Protein AF-A0A2E2BAI2-F1 (afdb_monomer_lite)

Structure (mmCIF, N/CA/C/O backbone):
data_AF-A0A2E2BAI2-F1
#
_entry.id   AF-A0A2E2BAI2-F1
#
loop_
_atom_site.group_PDB
_atom_site.id
_atom_site.type_symbol
_atom_site.label_atom_id
_atom_site.label_alt_id
_atom_site.label_comp_id
_atom_site.label_asym_id
_atom_site.label_entity_id
_atom_site.label_seq_id
_atom_site.pdbx_PDB_ins_code
_atom_site.Cartn_x
_atom_site.Cartn_y
_atom_site.Cartn_z
_atom_site.occupancy
_atom_site.B_iso_or_equiv
_atom_site.auth_seq_id
_atom_site.auth_comp_id
_atom_site.auth_asym_id
_atom_site.auth_atom_id
_atom_site.pdbx_PDB_model_num
ATOM 1 N N . MET A 1 1 ? -1.705 -47.607 41.268 1.00 44.38 1 MET A N 1
ATOM 2 C CA . MET A 1 1 ? -0.945 -47.617 39.999 1.00 44.38 1 MET A CA 1
ATOM 3 C C . MET A 1 1 ? -1.511 -46.532 39.092 1.00 44.38 1 MET A C 1
ATOM 5 O O . MET A 1 1 ? -2.245 -46.798 38.159 1.00 44.38 1 MET A O 1
ATOM 9 N N . CYS A 1 2 ? -1.202 -45.291 39.446 1.00 45.88 2 CYS A N 1
ATOM 10 C CA . CYS A 1 2 ? -1.458 -44.070 38.687 1.00 45.88 2 CYS A CA 1
ATOM 11 C C . CYS A 1 2 ? -0.112 -43.343 38.630 1.00 45.88 2 CYS A C 1
ATOM 13 O O . CYS A 1 2 ? 0.712 -43.555 39.516 1.00 45.88 2 CYS A O 1
ATOM 15 N N . SER A 1 3 ? 0.087 -42.464 37.651 1.00 46.94 3 SER A N 1
ATOM 16 C CA . SER A 1 3 ? 1.279 -41.607 37.525 1.00 46.94 3 SER A CA 1
ATOM 17 C C . SER A 1 3 ? 2.473 -42.209 36.771 1.00 46.94 3 SER A C 1
ATOM 19 O O . SER A 1 3 ? 3.583 -42.290 37.284 1.00 46.94 3 SER A O 1
ATOM 21 N N . LYS A 1 4 ? 2.256 -42.611 35.512 1.00 45.41 4 LYS A N 1
ATOM 22 C CA . LYS A 1 4 ? 3.321 -42.571 34.481 1.00 45.41 4 LYS A CA 1
ATOM 23 C C . LYS A 1 4 ? 2.858 -42.014 33.129 1.00 45.41 4 LYS A C 1
ATOM 25 O O . LYS A 1 4 ? 3.688 -41.552 32.360 1.00 45.41 4 LYS A O 1
ATOM 30 N N . TYR A 1 5 ? 1.548 -41.966 32.873 1.00 50.66 5 TYR A N 1
ATOM 31 C CA . TYR A 1 5 ? 0.989 -41.425 31.625 1.00 50.66 5 TYR A CA 1
ATOM 32 C C . TYR A 1 5 ? 0.588 -39.943 31.693 1.00 50.66 5 TYR A C 1
ATOM 34 O O . TYR A 1 5 ? 0.383 -39.322 30.657 1.00 50.66 5 TYR A O 1
ATOM 42 N N . PHE A 1 6 ? 0.514 -39.350 32.890 1.00 46.81 6 PHE A N 1
ATOM 43 C CA . PHE A 1 6 ? 0.078 -37.956 33.049 1.00 46.81 6 PHE A CA 1
ATOM 44 C C . PHE A 1 6 ? 1.186 -36.946 32.698 1.00 46.81 6 PHE A C 1
ATOM 46 O O . PHE A 1 6 ? 0.911 -35.890 32.141 1.00 46.81 6 PHE A O 1
ATOM 53 N N . SER A 1 7 ? 2.456 -37.293 32.936 1.00 48.31 7 SER A N 1
ATOM 54 C CA . SER A 1 7 ? 3.591 -36.403 32.644 1.00 48.31 7 SER A CA 1
ATOM 55 C C . SER A 1 7 ? 3.923 -36.291 31.154 1.00 48.31 7 SER A C 1
ATOM 57 O O . SER A 1 7 ? 4.483 -35.284 30.740 1.00 48.31 7 SER A O 1
ATOM 59 N N . LEU A 1 8 ? 3.558 -37.282 30.334 1.00 45.25 8 LEU A N 1
ATOM 60 C CA . LEU A 1 8 ? 3.829 -37.249 28.891 1.00 45.25 8 LEU A CA 1
ATOM 61 C C . LEU A 1 8 ? 2.859 -36.320 28.141 1.00 45.25 8 LEU A C 1
ATOM 63 O O . LEU A 1 8 ? 3.243 -35.684 27.164 1.00 45.25 8 LEU A O 1
ATOM 67 N N . LEU A 1 9 ? 1.627 -36.189 28.642 1.00 46.94 9 LEU A N 1
ATOM 68 C CA . LEU A 1 9 ? 0.587 -35.332 28.065 1.00 46.94 9 LEU A CA 1
ATOM 69 C C . LEU A 1 9 ? 0.837 -33.840 28.340 1.00 46.94 9 LEU A C 1
ATOM 71 O O . LEU A 1 9 ? 0.569 -33.003 27.484 1.00 46.94 9 LEU A O 1
ATOM 75 N N . VAL A 1 10 ? 1.427 -33.506 29.493 1.00 48.97 10 VAL A N 1
ATOM 76 C CA . VAL A 1 10 ? 1.779 -32.116 29.835 1.00 48.97 10 VAL A CA 1
ATOM 77 C C . VAL A 1 10 ? 2.997 -31.633 29.041 1.00 48.97 10 VAL A C 1
ATOM 79 O O . VAL A 1 10 ? 3.018 -30.486 28.609 1.00 48.97 10 VAL A O 1
ATOM 82 N N . ILE A 1 11 ? 3.972 -32.503 28.756 1.00 49.78 11 ILE A N 1
ATOM 83 C CA . ILE A 1 11 ? 5.126 -32.131 27.917 1.00 49.78 11 ILE A CA 1
ATOM 84 C C . ILE A 1 11 ? 4.686 -31.903 26.461 1.0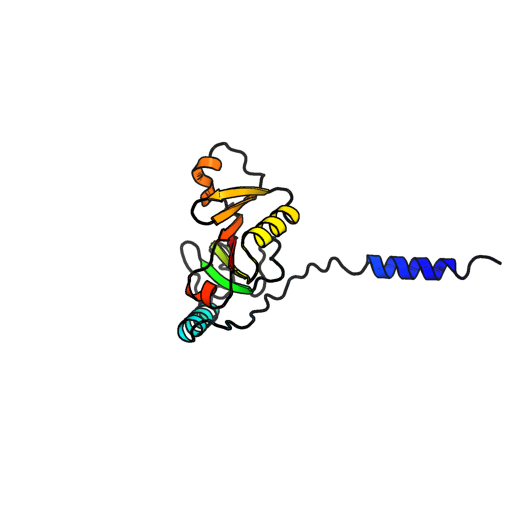0 49.78 11 ILE A C 1
ATOM 86 O O . ILE A 1 11 ? 5.129 -30.945 25.837 1.00 49.78 11 ILE A O 1
ATOM 90 N N . PHE A 1 12 ? 3.742 -32.699 25.942 1.00 41.94 12 PHE A N 1
ATOM 91 C CA . PHE A 1 12 ? 3.188 -32.465 24.603 1.00 41.94 12 PHE A CA 1
ATOM 92 C C . PHE A 1 12 ? 2.367 -31.167 24.524 1.00 41.94 12 PHE A C 1
ATOM 94 O O . PHE A 1 12 ? 2.468 -30.443 23.539 1.00 41.94 12 PHE A O 1
ATOM 101 N N . ALA A 1 13 ? 1.613 -30.819 25.573 1.00 44.19 13 ALA A N 1
ATOM 102 C CA . ALA A 1 13 ? 0.854 -29.567 25.615 1.00 44.19 13 ALA A CA 1
ATOM 103 C C . ALA A 1 13 ? 1.756 -28.319 25.706 1.00 44.19 13 ALA A C 1
ATOM 105 O O . ALA A 1 13 ? 1.454 -27.302 25.086 1.00 44.19 13 ALA A O 1
ATOM 106 N N . VAL A 1 14 ? 2.891 -28.398 26.410 1.00 41.66 14 VAL A N 1
ATOM 107 C CA . VAL A 1 14 ? 3.851 -27.281 26.501 1.00 41.66 14 VAL A CA 1
ATOM 108 C C . VAL A 1 14 ? 4.673 -27.132 25.214 1.00 41.66 14 VAL A C 1
ATOM 110 O O . VAL A 1 14 ? 4.984 -26.009 24.825 1.00 41.66 14 VAL A O 1
ATOM 113 N N . CYS A 1 15 ? 4.941 -28.220 24.481 1.00 36.25 15 CYS A N 1
ATOM 114 C CA . CYS A 1 15 ? 5.601 -28.129 23.174 1.00 36.25 15 CYS A CA 1
ATOM 115 C C . CYS A 1 15 ? 4.709 -27.525 22.073 1.00 36.25 15 CYS A C 1
ATOM 117 O O . CYS A 1 15 ? 5.242 -26.922 21.147 1.00 36.25 15 CYS A O 1
ATOM 119 N N . PHE A 1 16 ? 3.378 -27.628 22.174 1.00 36.91 16 PHE A N 1
ATOM 120 C CA . PHE A 1 16 ? 2.460 -26.981 21.221 1.00 36.91 16 PHE A CA 1
ATOM 121 C C . PHE A 1 16 ? 2.149 -25.515 21.556 1.00 36.91 16 PHE A C 1
ATOM 123 O O . PHE A 1 16 ? 1.830 -24.753 20.650 1.00 36.91 16 PHE A O 1
ATOM 130 N N . PHE A 1 17 ? 2.298 -25.091 22.816 1.00 37.19 17 PHE A N 1
ATOM 131 C CA . PHE A 1 17 ? 2.138 -23.683 23.217 1.00 37.19 17 PHE A CA 1
ATOM 132 C C . PHE A 1 17 ? 3.414 -22.838 23.074 1.00 37.19 17 PHE A C 1
ATOM 134 O O . PHE A 1 17 ? 3.364 -21.622 23.234 1.00 37.19 17 PHE A O 1
ATOM 141 N N . GLN A 1 18 ? 4.549 -23.463 22.748 1.00 34.25 18 GLN A N 1
ATOM 142 C CA . GLN A 1 18 ? 5.795 -22.784 22.379 1.00 34.25 18 GLN A CA 1
ATOM 143 C C . GLN A 1 18 ? 6.112 -22.886 20.880 1.00 34.25 18 GLN A C 1
ATOM 145 O O . GLN A 1 18 ? 7.225 -22.546 20.473 1.00 34.25 18 GLN A O 1
ATOM 150 N N . LEU A 1 19 ? 5.146 -23.296 20.040 1.00 35.03 19 LEU A N 1
ATOM 151 C CA . LEU A 1 19 ? 5.193 -22.906 18.633 1.00 35.03 19 LEU A CA 1
ATOM 152 C C . LEU A 1 19 ? 5.015 -21.398 18.609 1.00 35.03 19 LEU A C 1
ATOM 154 O O . LEU A 1 19 ? 3.933 -20.872 18.860 1.00 35.03 19 LEU A O 1
ATOM 158 N N . GLY A 1 20 ? 6.154 -20.743 18.439 1.00 34.66 20 GLY A N 1
ATOM 159 C CA . GLY A 1 20 ? 6.314 -19.333 18.639 1.00 34.66 20 GLY A CA 1
ATOM 160 C C . GLY A 1 20 ? 5.207 -18.539 17.973 1.00 34.66 20 GLY A C 1
ATOM 161 O O . GLY A 1 20 ? 4.880 -18.726 16.802 1.00 34.66 20 GLY A O 1
ATOM 162 N N . ILE A 1 21 ? 4.820 -17.498 18.692 1.00 36.00 21 ILE A N 1
ATOM 163 C CA . ILE A 1 21 ? 4.833 -16.154 18.130 1.00 36.00 21 ILE A CA 1
ATOM 164 C C . ILE A 1 21 ? 6.265 -15.921 17.603 1.00 36.00 21 ILE A C 1
ATOM 166 O O . ILE A 1 21 ? 7.063 -15.174 18.158 1.00 36.00 21 ILE A O 1
ATOM 170 N N . ALA A 1 22 ? 6.645 -16.648 16.552 1.00 31.88 22 ALA A N 1
ATOM 171 C CA . ALA A 1 22 ? 7.535 -16.103 15.575 1.00 31.88 22 ALA A CA 1
ATOM 172 C C . ALA A 1 22 ? 6.695 -14.965 15.018 1.00 31.88 22 ALA A C 1
ATOM 174 O O . ALA A 1 22 ? 5.772 -15.183 14.237 1.00 31.88 22 ALA A O 1
ATOM 175 N N . SER A 1 23 ? 6.976 -13.754 15.502 1.00 36.56 23 SER A N 1
ATOM 176 C CA . SER A 1 23 ? 7.012 -12.609 14.612 1.00 36.56 23 SER A CA 1
ATOM 177 C C . SER A 1 23 ? 7.695 -13.138 13.357 1.00 36.56 23 SER A C 1
ATOM 179 O O . SER A 1 23 ? 8.912 -13.341 13.318 1.00 36.56 23 SER A O 1
ATOM 181 N N . ALA A 1 24 ? 6.883 -13.525 12.378 1.00 33.94 24 ALA A N 1
ATOM 182 C CA . ALA A 1 24 ? 7.342 -13.625 11.027 1.00 33.94 24 ALA A CA 1
ATOM 183 C C . ALA A 1 24 ? 7.674 -12.173 10.709 1.00 33.94 24 ALA A C 1
ATOM 185 O O . ALA A 1 24 ? 6.847 -11.424 10.202 1.00 33.94 24 ALA A O 1
ATOM 186 N N . ALA A 1 25 ? 8.894 -11.759 11.054 1.00 37.28 25 ALA A N 1
ATOM 187 C CA . ALA A 1 25 ? 9.628 -10.871 10.191 1.00 37.28 25 ALA A CA 1
ATOM 188 C C . ALA A 1 25 ? 9.650 -11.628 8.866 1.00 37.28 25 ALA A C 1
ATOM 190 O O . ALA A 1 25 ? 10.528 -12.459 8.629 1.00 37.28 25 ALA A O 1
ATOM 191 N N . SER A 1 26 ? 8.572 -11.478 8.088 1.00 35.50 26 SER A N 1
ATOM 192 C CA . SER A 1 26 ? 8.497 -12.015 6.753 1.00 35.50 26 SER A CA 1
ATOM 193 C C . SER A 1 26 ? 9.709 -11.402 6.092 1.00 35.50 26 SER A C 1
ATOM 195 O O . SER A 1 26 ? 9.776 -10.178 5.943 1.00 35.50 26 SER A O 1
ATOM 197 N N . ALA A 1 27 ? 10.711 -12.223 5.781 1.00 38.66 27 ALA A N 1
ATOM 198 C CA . ALA A 1 27 ? 11.674 -11.818 4.785 1.00 38.66 27 ALA A CA 1
ATOM 199 C C . ALA A 1 27 ? 10.806 -11.362 3.617 1.00 38.66 27 ALA A C 1
ATOM 201 O O . ALA A 1 27 ? 9.977 -12.143 3.152 1.00 38.66 27 ALA A O 1
ATOM 202 N N . ILE A 1 28 ? 10.875 -10.074 3.280 1.00 45.19 28 ILE A N 1
ATOM 203 C CA . ILE A 1 28 ? 10.102 -9.509 2.185 1.00 45.19 28 ILE A CA 1
ATOM 204 C C . ILE A 1 28 ? 10.493 -10.340 0.966 1.00 45.19 28 ILE A C 1
ATOM 206 O O . ILE A 1 28 ? 11.592 -10.197 0.430 1.00 45.19 28 ILE A O 1
ATOM 210 N N . GLU A 1 29 ? 9.647 -11.301 0.603 1.00 41.06 29 GLU A N 1
ATOM 211 C CA . GLU A 1 29 ? 9.955 -12.230 -0.464 1.00 41.06 29 GLU A CA 1
ATOM 212 C C . GLU A 1 29 ? 9.595 -11.501 -1.752 1.00 41.06 29 GLU A C 1
ATOM 214 O O . GLU A 1 29 ? 8.434 -11.300 -2.110 1.00 41.06 29 GLU A O 1
ATOM 219 N N . TRP A 1 30 ? 10.624 -10.982 -2.412 1.00 55.44 30 TRP A N 1
ATOM 220 C CA . TRP A 1 30 ? 10.500 -10.239 -3.656 1.00 55.44 30 TRP A CA 1
ATOM 221 C C . TRP A 1 30 ? 10.201 -11.214 -4.808 1.00 55.44 30 TRP A C 1
ATOM 223 O O . TRP A 1 30 ? 11.094 -11.548 -5.583 1.00 55.44 30 TRP A O 1
ATOM 233 N N . VAL A 1 31 ? 8.964 -11.709 -4.918 1.00 59.66 31 VAL A N 1
ATOM 234 C CA . VAL A 1 31 ? 8.573 -12.723 -5.924 1.00 59.66 31 VAL A CA 1
ATOM 235 C C . VAL A 1 31 ? 8.032 -12.085 -7.226 1.00 59.66 31 VAL A C 1
ATOM 237 O O . VAL A 1 31 ? 7.953 -10.856 -7.327 1.00 59.66 31 VAL A O 1
ATOM 240 N N . PRO A 1 32 ? 7.823 -12.848 -8.321 1.00 56.88 32 PRO A N 1
ATOM 241 C CA . PRO A 1 32 ? 8.160 -12.408 -9.660 1.00 56.88 32 PRO A CA 1
ATOM 242 C C . PRO A 1 32 ? 7.026 -11.546 -10.211 1.00 56.88 32 PRO A C 1
ATOM 244 O O . PRO A 1 32 ? 5.846 -11.838 -10.039 1.00 56.88 32 PRO A O 1
ATOM 247 N N . LEU A 1 33 ? 7.393 -10.494 -10.926 1.00 63.44 33 LEU A N 1
ATOM 248 C CA . LEU A 1 33 ? 6.501 -9.530 -11.570 1.00 63.44 33 LEU A CA 1
ATOM 249 C C . LEU A 1 33 ? 5.759 -10.146 -12.782 1.00 63.44 33 LEU A C 1
ATOM 251 O O . LEU A 1 33 ? 5.751 -9.600 -13.881 1.00 63.44 33 LEU A O 1
ATOM 255 N N . ASN A 1 34 ? 5.204 -11.346 -12.616 1.00 69.38 34 ASN A N 1
ATOM 256 C CA . ASN A 1 34 ? 4.573 -12.144 -13.656 1.00 69.38 34 ASN A CA 1
ATOM 257 C C . ASN A 1 34 ? 3.360 -11.409 -14.223 1.00 69.38 34 ASN A C 1
ATOM 259 O O . ASN A 1 34 ? 2.517 -10.923 -13.476 1.00 69.38 34 ASN A O 1
ATOM 263 N N . GLY A 1 35 ? 3.273 -11.360 -15.551 1.00 74.38 35 GLY A N 1
ATOM 264 C CA . GLY A 1 35 ? 2.219 -10.638 -16.265 1.00 74.38 35 GLY A CA 1
ATOM 265 C C . GLY A 1 35 ? 2.507 -9.152 -16.500 1.00 74.38 35 GLY A C 1
ATOM 266 O O . GLY A 1 35 ? 1.864 -8.569 -17.361 1.00 74.38 35 GLY A O 1
ATOM 267 N N . LEU A 1 36 ? 3.495 -8.553 -15.821 1.00 81.31 36 LEU A N 1
ATOM 268 C CA . LEU A 1 36 ? 3.898 -7.162 -16.065 1.00 81.31 36 LEU A CA 1
ATOM 269 C C . LEU A 1 36 ? 4.826 -7.044 -17.280 1.00 81.31 36 LEU A C 1
ATOM 271 O O . LEU A 1 36 ? 5.546 -7.993 -17.620 1.00 81.31 36 LEU A O 1
ATOM 275 N N . SER A 1 37 ? 4.843 -5.867 -17.914 1.00 82.56 37 SER A N 1
ATOM 276 C CA . SER A 1 37 ? 5.735 -5.605 -19.044 1.00 82.56 37 SER A CA 1
ATOM 277 C C . SER A 1 37 ? 7.209 -5.663 -18.629 1.00 82.56 37 SER A C 1
ATOM 279 O O . SER A 1 37 ? 7.580 -5.286 -17.516 1.00 82.56 37 SER A O 1
ATOM 281 N N . GLU A 1 38 ? 8.091 -6.086 -19.539 1.00 79.31 38 GLU A N 1
ATOM 282 C CA . GLU A 1 38 ? 9.540 -6.110 -19.277 1.00 79.31 38 GLU A CA 1
ATOM 283 C C . GLU A 1 38 ? 10.099 -4.720 -18.937 1.00 79.31 38 GLU A C 1
ATOM 285 O O . GLU A 1 38 ? 10.985 -4.591 -18.093 1.00 79.31 38 GLU A O 1
ATOM 290 N N . ALA A 1 39 ? 9.541 -3.663 -19.534 1.00 78.75 39 ALA A N 1
ATOM 291 C CA . ALA A 1 39 ? 9.919 -2.287 -19.226 1.00 78.75 39 ALA A CA 1
ATOM 292 C C . ALA A 1 39 ? 9.599 -1.923 -17.768 1.00 78.75 39 ALA A C 1
ATOM 294 O O . ALA A 1 39 ? 10.437 -1.334 -17.079 1.00 78.75 39 ALA A O 1
ATOM 295 N N . LEU A 1 40 ? 8.416 -2.304 -17.276 1.00 76.75 40 LEU A N 1
ATOM 296 C CA . LEU A 1 40 ? 8.029 -2.067 -15.890 1.00 76.75 40 LEU A CA 1
ATOM 297 C C . LEU A 1 40 ? 8.861 -2.919 -14.927 1.00 76.75 40 LEU A C 1
ATOM 299 O O . LEU A 1 40 ? 9.357 -2.394 -13.930 1.00 76.75 40 LEU A O 1
ATOM 303 N N . LYS A 1 41 ? 9.107 -4.192 -15.258 1.00 77.31 41 LYS A N 1
ATOM 304 C CA . LYS A 1 41 ? 10.011 -5.061 -14.488 1.00 77.31 41 LYS A CA 1
ATOM 305 C C . LYS A 1 41 ? 11.396 -4.446 -14.333 1.00 77.31 41 LYS A C 1
ATOM 307 O O . LYS A 1 41 ? 11.913 -4.366 -13.218 1.00 77.31 41 LYS A O 1
ATOM 312 N N . LEU A 1 42 ? 11.972 -3.964 -15.434 1.00 74.81 42 LEU A N 1
ATOM 313 C CA . LEU A 1 42 ? 13.281 -3.319 -15.442 1.00 74.81 42 LEU A CA 1
ATOM 314 C C . LEU A 1 42 ? 13.271 -2.023 -14.623 1.00 74.81 42 LEU A C 1
ATOM 316 O O . LEU A 1 42 ? 14.164 -1.809 -13.806 1.00 74.81 42 LEU A O 1
ATOM 320 N N . LYS A 1 43 ? 12.235 -1.187 -14.774 1.00 75.31 43 LYS A N 1
ATOM 321 C CA . LYS A 1 43 ? 12.055 0.033 -13.973 1.00 75.31 43 LYS A CA 1
ATOM 322 C C . LYS A 1 43 ? 12.002 -0.284 -12.480 1.00 75.31 43 LYS A C 1
ATOM 324 O O . LYS A 1 43 ? 12.693 0.364 -11.701 1.00 75.31 43 LYS A O 1
ATOM 329 N N . MET A 1 44 ? 11.221 -1.283 -12.077 1.00 73.31 44 MET A N 1
ATOM 330 C CA . MET A 1 44 ? 11.112 -1.711 -10.681 1.00 73.31 44 MET A CA 1
ATOM 331 C C . MET A 1 44 ? 12.434 -2.275 -10.163 1.00 73.31 44 MET A C 1
ATOM 333 O O . MET A 1 44 ? 12.853 -1.922 -9.065 1.00 73.31 44 MET A O 1
ATOM 337 N N . SER A 1 45 ? 13.148 -3.060 -10.973 1.00 71.38 45 SER A N 1
ATOM 338 C CA . SER A 1 45 ? 14.494 -3.538 -10.643 1.00 71.38 45 SER A CA 1
ATOM 339 C C . SER A 1 45 ? 15.489 -2.390 -10.447 1.00 71.38 45 SER A C 1
ATOM 341 O O . SER A 1 45 ? 16.268 -2.403 -9.497 1.00 71.38 45 SER A O 1
ATOM 343 N N . HIS A 1 46 ? 15.456 -1.367 -11.302 1.00 71.19 46 HIS A N 1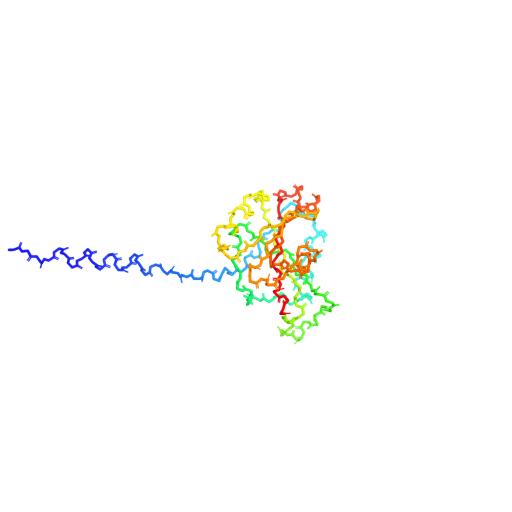
ATOM 344 C CA . HIS A 1 46 ? 16.302 -0.184 -11.146 1.00 71.19 46 HIS A CA 1
ATOM 345 C C . HIS A 1 46 ? 15.925 0.634 -9.913 1.00 71.19 46 HIS A C 1
ATOM 347 O O . HIS A 1 46 ? 16.814 1.076 -9.191 1.00 71.19 46 HIS A O 1
ATOM 353 N N . MET A 1 47 ? 14.628 0.798 -9.631 1.00 68.12 47 MET A N 1
ATOM 354 C CA . MET A 1 47 ? 14.178 1.450 -8.401 1.00 68.12 47 MET A CA 1
ATOM 355 C C . MET A 1 47 ? 14.697 0.704 -7.170 1.00 68.12 47 MET A C 1
ATOM 357 O O . MET A 1 47 ? 15.200 1.358 -6.268 1.00 68.12 47 MET A O 1
ATOM 361 N N . ARG A 1 48 ? 14.668 -0.636 -7.155 1.00 64.50 48 ARG A N 1
ATOM 362 C CA . ARG A 1 48 ? 15.219 -1.445 -6.051 1.00 64.50 48 ARG A CA 1
ATOM 363 C C . ARG A 1 48 ? 16.695 -1.146 -5.794 1.00 64.50 48 ARG A C 1
ATOM 365 O O . ARG A 1 48 ? 17.072 -0.902 -4.654 1.00 64.50 48 ARG A O 1
ATOM 372 N N . ILE A 1 49 ? 17.506 -1.134 -6.851 1.00 63.38 49 ILE A N 1
ATOM 373 C CA . ILE A 1 49 ? 18.953 -0.897 -6.750 1.00 63.38 49 ILE A CA 1
ATOM 374 C C . ILE A 1 49 ? 19.245 0.546 -6.325 1.00 63.38 49 ILE A C 1
ATOM 376 O O . ILE A 1 49 ? 20.096 0.777 -5.475 1.00 63.38 49 ILE A O 1
ATOM 380 N N . ALA A 1 50 ? 18.547 1.519 -6.912 1.00 60.84 50 ALA A N 1
ATOM 381 C CA . ALA A 1 50 ? 18.838 2.936 -6.713 1.00 60.84 50 ALA A CA 1
ATOM 382 C C . ALA A 1 50 ? 18.283 3.504 -5.400 1.00 60.84 50 ALA A C 1
ATOM 384 O O . ALA A 1 50 ? 18.800 4.503 -4.911 1.00 60.84 50 ALA A O 1
ATOM 385 N N . ARG A 1 51 ? 17.212 2.913 -4.857 1.00 59.72 51 ARG A N 1
ATOM 386 C CA . ARG A 1 51 ? 16.482 3.450 -3.703 1.00 59.72 51 ARG A CA 1
ATOM 387 C C . ARG A 1 51 ? 16.812 2.763 -2.389 1.00 59.72 51 ARG A C 1
ATOM 389 O O . ARG A 1 51 ? 16.139 3.068 -1.428 1.00 59.72 51 ARG A O 1
ATOM 396 N N . CYS A 1 52 ? 17.789 1.859 -2.332 1.00 58.25 52 CYS A N 1
ATOM 397 C CA . CYS A 1 52 ? 18.221 1.216 -1.088 1.00 58.25 52 CYS A CA 1
ATOM 398 C C . CYS A 1 52 ? 17.055 0.755 -0.221 1.00 58.25 52 CYS A C 1
ATOM 400 O O . CYS A 1 52 ? 16.944 1.143 0.938 1.00 58.25 52 CYS A O 1
ATOM 402 N N . ILE A 1 53 ? 16.166 -0.043 -0.824 1.00 55.75 53 ILE A N 1
ATOM 403 C CA . ILE A 1 53 ? 15.018 -0.565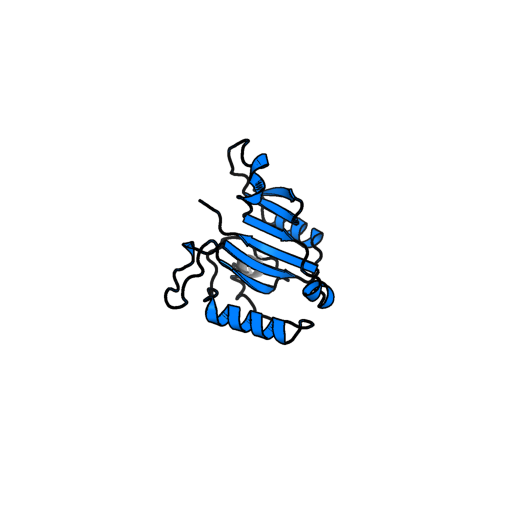 -0.099 1.00 55.75 53 ILE A CA 1
ATOM 404 C C . ILE A 1 53 ? 15.558 -1.370 1.084 1.00 55.75 53 ILE A C 1
ATOM 406 O O . ILE A 1 53 ? 16.292 -2.338 0.874 1.00 55.75 53 ILE A O 1
ATOM 410 N N . PRO A 1 54 ? 15.246 -0.955 2.307 1.00 51.16 54 PRO A N 1
ATOM 411 C CA . PRO A 1 54 ? 15.812 -1.582 3.479 1.00 51.16 54 PRO A CA 1
ATOM 412 C C . PRO A 1 54 ? 15.386 -3.046 3.600 1.00 51.16 54 PRO A C 1
ATOM 414 O O . PRO A 1 54 ? 14.217 -3.387 3.434 1.00 51.16 54 PRO A O 1
ATOM 417 N N . GLU A 1 55 ? 16.345 -3.915 3.923 1.00 49.22 55 GLU A N 1
ATOM 418 C CA . GLU A 1 55 ? 16.120 -5.362 4.072 1.00 49.22 55 GLU A CA 1
ATOM 419 C C . GLU A 1 55 ? 15.230 -5.712 5.277 1.00 49.22 55 GLU A C 1
ATOM 421 O O . GLU A 1 55 ? 14.702 -6.820 5.358 1.00 49.22 55 GLU A O 1
ATOM 426 N N . LYS A 1 56 ? 15.046 -4.771 6.209 1.00 44.03 56 LYS A N 1
ATOM 427 C CA . LYS A 1 56 ? 14.249 -4.935 7.423 1.00 44.03 56 LYS A CA 1
ATOM 428 C C . LYS A 1 56 ? 13.474 -3.652 7.687 1.00 44.03 56 LYS A C 1
ATOM 430 O O . LYS A 1 56 ? 14.098 -2.652 8.001 1.00 44.03 56 LYS A O 1
ATOM 435 N N . SER A 1 57 ? 12.151 -3.656 7.548 1.00 51.81 57 SER A N 1
ATOM 436 C CA . SER A 1 57 ? 11.334 -2.511 7.952 1.00 51.81 57 SER A CA 1
ATOM 437 C C . SER A 1 57 ? 11.128 -2.482 9.454 1.00 51.81 57 SER A C 1
ATOM 439 O O . SER A 1 57 ? 10.531 -3.403 9.996 1.00 51.81 57 SER A O 1
ATOM 441 N N . ASP A 1 58 ? 11.540 -1.389 10.097 1.00 53.16 58 ASP A N 1
ATOM 442 C CA . ASP A 1 58 ? 11.113 -1.037 11.461 1.00 53.16 58 ASP A CA 1
ATOM 443 C C . ASP A 1 58 ? 9.668 -0.490 11.483 1.00 53.16 58 ASP A C 1
ATOM 445 O O . ASP A 1 58 ? 9.209 0.062 12.480 1.00 53.16 58 ASP A O 1
ATOM 449 N N . ILE A 1 59 ? 8.931 -0.631 10.372 1.00 62.75 59 ILE A N 1
ATOM 450 C CA . ILE A 1 59 ? 7.487 -0.414 10.341 1.00 62.75 59 ILE A CA 1
ATOM 451 C C . ILE A 1 59 ? 6.847 -1.523 11.180 1.00 62.75 59 ILE A C 1
ATOM 453 O O . ILE A 1 59 ? 6.730 -2.661 10.729 1.00 62.75 59 ILE A O 1
ATOM 457 N N . ASP A 1 60 ? 6.427 -1.169 12.392 1.00 72.50 60 ASP A N 1
ATOM 458 C CA . ASP A 1 60 ? 5.669 -2.025 13.310 1.00 72.50 60 ASP A CA 1
ATOM 459 C C . ASP A 1 60 ? 4.187 -2.096 12.894 1.00 72.50 60 ASP A C 1
ATOM 461 O O . ASP A 1 60 ? 3.276 -1.754 13.646 1.00 72.50 60 ASP A O 1
ATOM 465 N N . LEU A 1 61 ? 3.946 -2.454 11.628 1.00 78.38 61 LEU A N 1
ATOM 466 C CA . LEU A 1 61 ? 2.616 -2.707 11.077 1.00 78.38 61 LEU A CA 1
ATOM 467 C C . LEU A 1 61 ? 2.574 -4.117 10.483 1.00 78.38 61 LEU A C 1
ATOM 469 O O . LEU A 1 61 ? 3.534 -4.543 9.833 1.00 78.38 61 LEU A O 1
ATOM 473 N N . PRO A 1 62 ? 1.457 -4.841 10.649 1.00 86.44 62 PRO A N 1
ATOM 474 C CA . PRO A 1 62 ? 1.299 -6.157 10.060 1.00 86.44 62 PRO A CA 1
ATOM 475 C C . PRO A 1 62 ? 1.288 -6.054 8.523 1.00 86.44 62 PRO A C 1
ATOM 477 O O . PRO A 1 62 ? 0.682 -5.160 7.929 1.00 86.44 62 PRO A O 1
ATOM 480 N N . ILE A 1 63 ? 1.971 -6.979 7.851 1.00 87.12 63 ILE A N 1
ATOM 481 C CA . ILE A 1 63 ? 1.997 -7.066 6.384 1.00 87.12 63 ILE A CA 1
ATOM 482 C C . ILE A 1 63 ? 0.957 -8.096 5.948 1.00 87.12 63 ILE A C 1
ATOM 484 O O . ILE A 1 63 ? 0.954 -9.216 6.460 1.00 87.12 63 ILE A O 1
ATOM 488 N N . TYR A 1 64 ? 0.096 -7.738 4.992 1.00 91.12 64 TYR A N 1
ATOM 489 C CA . TYR A 1 64 ? -0.875 -8.682 4.437 1.00 91.12 64 TYR A CA 1
ATOM 490 C C . TYR A 1 64 ? -0.160 -9.925 3.853 1.00 91.12 64 TYR A C 1
ATOM 492 O O . TYR A 1 64 ? 0.732 -9.752 3.018 1.00 91.12 64 TYR A O 1
ATOM 500 N N . PRO A 1 65 ? -0.530 -11.165 4.239 1.00 87.19 65 PRO A N 1
ATOM 501 C CA . PRO A 1 65 ? 0.258 -12.367 3.939 1.00 87.19 65 PRO A CA 1
ATOM 502 C C . PRO A 1 65 ? 0.517 -12.638 2.451 1.00 87.19 65 PRO A C 1
ATOM 504 O O . PRO A 1 65 ? 1.587 -13.125 2.103 1.00 87.19 65 PRO A O 1
ATOM 507 N N . ASP A 1 66 ? -0.424 -12.281 1.572 1.00 86.81 66 ASP A N 1
ATOM 508 C CA . ASP A 1 66 ? -0.310 -12.486 0.119 1.00 86.81 66 ASP A CA 1
ATOM 509 C C . ASP A 1 66 ? 0.050 -11.187 -0.627 1.00 86.81 66 ASP A C 1
ATOM 511 O O . ASP A 1 66 ? -0.358 -10.963 -1.776 1.00 86.81 66 ASP A O 1
ATOM 515 N N . ALA A 1 67 ? 0.753 -10.274 0.045 1.00 87.88 67 ALA A N 1
ATOM 516 C CA . ALA A 1 67 ? 1.248 -9.039 -0.540 1.00 87.88 67 ALA A CA 1
ATOM 517 C C . ALA A 1 67 ? 2.733 -9.152 -0.903 1.00 87.88 67 ALA A C 1
ATOM 519 O O . ALA A 1 67 ? 3.547 -9.703 -0.169 1.00 87.88 67 ALA A O 1
ATOM 520 N N . THR A 1 68 ? 3.109 -8.589 -2.047 1.00 83.62 68 THR A N 1
ATOM 521 C CA . THR A 1 68 ? 4.498 -8.530 -2.518 1.00 83.62 68 THR A CA 1
ATOM 522 C C . THR A 1 68 ? 4.942 -7.083 -2.599 1.00 83.62 68 THR A C 1
ATOM 524 O O . THR A 1 68 ? 4.223 -6.262 -3.166 1.00 83.62 68 THR A O 1
ATOM 527 N N . VAL A 1 69 ? 6.133 -6.751 -2.097 1.00 81.50 69 VAL A N 1
ATOM 528 C CA . VAL A 1 69 ? 6.650 -5.382 -2.222 1.00 81.50 69 VAL A CA 1
ATOM 529 C C . VAL A 1 69 ? 7.001 -5.078 -3.677 1.00 81.50 69 VAL A C 1
ATOM 531 O O . VAL A 1 69 ? 7.691 -5.836 -4.366 1.00 81.50 69 VAL A O 1
ATOM 534 N N . ILE A 1 70 ? 6.524 -3.933 -4.151 1.00 79.75 70 ILE A N 1
ATOM 535 C CA . ILE A 1 70 ? 6.685 -3.486 -5.535 1.00 79.75 70 ILE A CA 1
ATOM 536 C C . ILE A 1 70 ? 7.445 -2.164 -5.640 1.00 79.75 70 ILE A C 1
ATOM 538 O O . ILE A 1 70 ? 8.122 -1.931 -6.642 1.00 79.75 70 ILE A O 1
ATOM 542 N N . SER A 1 71 ? 7.384 -1.310 -4.619 1.00 77.94 71 SER A N 1
ATOM 543 C CA . SER A 1 71 ? 8.039 -0.003 -4.642 1.00 77.94 71 SER A CA 1
ATOM 544 C C . SER A 1 71 ? 8.233 0.559 -3.234 1.00 77.94 71 SER A C 1
ATOM 546 O O . SER A 1 71 ? 7.649 0.080 -2.267 1.00 77.94 71 SER A O 1
ATOM 548 N N . VAL A 1 72 ? 9.025 1.623 -3.152 1.00 76.56 72 VAL A N 1
ATOM 549 C CA . VAL A 1 72 ? 9.081 2.535 -2.009 1.00 76.56 72 VAL A CA 1
ATOM 550 C C . VAL A 1 72 ? 8.771 3.950 -2.484 1.00 76.56 72 VAL A C 1
ATOM 552 O O . VAL A 1 72 ? 9.332 4.440 -3.477 1.00 76.56 72 VAL A O 1
ATOM 555 N N . SER A 1 73 ? 7.861 4.599 -1.770 1.00 74.62 73 SER A N 1
ATOM 556 C CA . SER A 1 73 ? 7.580 6.019 -1.893 1.00 74.62 73 SER A CA 1
ATOM 557 C C . SER A 1 73 ? 8.486 6.762 -0.918 1.00 74.62 73 SER A C 1
ATOM 559 O O . SER A 1 73 ? 8.342 6.642 0.296 1.00 74.62 73 SER A O 1
ATOM 561 N N . TRP A 1 74 ? 9.457 7.499 -1.447 1.00 68.94 74 TRP A N 1
ATOM 562 C CA . TRP A 1 74 ? 10.209 8.475 -0.661 1.00 68.94 74 TRP A CA 1
ATOM 563 C C . TRP A 1 74 ? 9.369 9.739 -0.550 1.00 68.94 74 TRP A C 1
ATOM 565 O O . TRP A 1 74 ? 8.719 10.095 -1.531 1.00 68.94 74 TRP A O 1
ATOM 575 N N . GLY A 1 75 ? 9.376 10.394 0.611 1.00 66.06 75 GLY A N 1
ATOM 576 C CA . GLY A 1 75 ? 8.618 11.622 0.836 1.00 66.06 75 GLY A CA 1
ATOM 577 C C . GLY A 1 75 ? 9.105 12.777 -0.048 1.00 66.06 75 GLY A C 1
ATOM 578 O O . GLY A 1 75 ? 8.800 12.858 -1.235 1.00 66.06 75 GLY A O 1
ATOM 579 N N . LYS A 1 76 ? 9.846 13.728 0.529 1.00 57.81 76 LYS A N 1
ATOM 580 C CA . LYS A 1 76 ? 10.312 14.917 -0.214 1.00 57.81 76 LYS A CA 1
ATOM 581 C C . LYS A 1 76 ? 11.631 14.704 -0.953 1.00 57.81 76 LYS A C 1
ATOM 583 O O . LYS A 1 76 ? 11.827 15.299 -2.010 1.00 57.81 76 LYS A O 1
ATOM 588 N N . VAL A 1 77 ? 12.531 13.886 -0.411 1.00 59.44 77 VAL A N 1
ATOM 589 C CA . VAL A 1 77 ? 13.865 13.641 -0.968 1.00 59.44 77 VAL A CA 1
ATOM 590 C C . VAL A 1 77 ? 14.139 12.145 -0.889 1.00 59.44 77 VAL A C 1
ATOM 592 O O . VAL A 1 77 ? 14.003 11.549 0.171 1.00 59.44 77 VAL A O 1
ATOM 595 N N . ALA A 1 78 ? 14.479 11.522 -2.018 1.00 60.09 78 ALA A N 1
ATOM 596 C CA . ALA A 1 78 ? 14.959 10.146 -2.008 1.00 60.09 78 ALA A CA 1
ATOM 597 C C . ALA A 1 78 ? 16.431 10.154 -1.559 1.00 60.09 78 ALA A C 1
ATOM 599 O O . ALA A 1 78 ? 17.228 10.827 -2.219 1.00 60.09 78 ALA A O 1
ATOM 600 N N . PRO A 1 79 ? 16.806 9.449 -0.479 1.00 57.50 79 PRO A N 1
ATOM 601 C CA . PRO A 1 79 ? 18.185 9.407 -0.023 1.00 57.50 79 PRO A CA 1
ATOM 602 C C . PRO A 1 79 ? 19.068 8.714 -1.064 1.00 57.50 79 PRO A C 1
ATOM 604 O O . PRO A 1 79 ? 18.667 7.745 -1.716 1.00 57.50 79 PRO A O 1
ATOM 607 N N . GLU A 1 80 ? 20.296 9.211 -1.220 1.00 58.00 80 GLU A N 1
ATOM 608 C CA . GLU A 1 80 ? 21.317 8.488 -1.968 1.00 58.00 80 GLU A CA 1
ATOM 609 C C . GLU A 1 80 ? 21.690 7.214 -1.208 1.00 58.00 80 GLU A C 1
ATOM 611 O O . GLU A 1 80 ? 21.906 7.227 0.004 1.00 58.00 80 GLU A O 1
ATOM 616 N N . CYS A 1 81 ? 21.826 6.114 -1.945 1.00 56.19 81 CYS A N 1
ATOM 617 C CA . CYS A 1 81 ? 22.059 4.771 -1.419 1.00 56.19 81 CYS A CA 1
ATOM 618 C C . CYS A 1 81 ? 23.265 4.593 -0.468 1.00 56.19 81 CYS A C 1
ATOM 620 O O . CYS A 1 81 ? 23.413 3.549 0.165 1.00 56.19 81 CYS A O 1
ATOM 622 N N . LEU A 1 82 ? 24.150 5.586 -0.384 1.00 53.38 82 LEU A N 1
ATOM 623 C CA . LEU A 1 82 ? 25.312 5.588 0.502 1.00 53.38 82 LEU A CA 1
ATOM 624 C C . LEU A 1 82 ? 24.935 5.844 1.975 1.00 53.38 82 LEU A C 1
ATOM 626 O O . LEU A 1 82 ? 25.668 5.400 2.855 1.00 53.38 82 LEU A O 1
ATOM 630 N N . ASN A 1 83 ? 23.781 6.467 2.244 1.00 51.84 83 ASN A N 1
ATOM 631 C CA . ASN A 1 83 ? 23.206 6.609 3.585 1.00 51.84 83 ASN A CA 1
ATOM 632 C C . ASN A 1 83 ? 22.081 5.581 3.775 1.00 51.84 83 ASN A C 1
ATOM 634 O O . ASN A 1 83 ? 20.919 5.838 3.468 1.00 51.84 83 ASN A O 1
ATOM 638 N N . ARG A 1 84 ? 22.430 4.403 4.309 1.00 48.31 84 ARG A N 1
ATOM 639 C CA . ARG A 1 84 ? 21.470 3.338 4.668 1.00 48.31 84 ARG A CA 1
ATOM 640 C C . ARG A 1 84 ? 20.456 3.746 5.752 1.00 48.31 84 ARG A C 1
ATOM 642 O O . ARG A 1 84 ? 19.486 3.024 5.950 1.00 48.31 84 ARG A O 1
ATOM 649 N N . ASP A 1 85 ? 20.662 4.894 6.396 1.00 53.06 85 ASP A N 1
ATOM 650 C CA . ASP A 1 85 ? 19.844 5.409 7.500 1.00 53.06 85 ASP A CA 1
ATOM 651 C C . ASP A 1 85 ? 18.687 6.321 7.047 1.00 53.06 85 ASP A C 1
ATOM 653 O O . ASP A 1 85 ? 17.976 6.855 7.891 1.00 53.06 85 ASP A O 1
ATOM 657 N N . GLY A 1 86 ? 18.449 6.482 5.736 1.00 53.00 86 GLY A N 1
ATOM 658 C CA . GLY A 1 86 ? 17.417 7.368 5.161 1.00 53.00 86 GLY A CA 1
ATOM 659 C C . GLY A 1 86 ? 15.955 7.028 5.496 1.00 53.00 86 GLY A C 1
ATOM 660 O O . GLY A 1 86 ? 15.037 7.523 4.855 1.00 53.00 86 GLY A O 1
ATOM 661 N N . TRP A 1 87 ? 15.722 6.187 6.498 1.00 59.25 87 TRP A N 1
ATOM 662 C CA . TRP A 1 87 ? 14.425 5.830 7.059 1.00 59.25 87 TRP A CA 1
ATOM 663 C C . TRP A 1 87 ? 13.549 7.007 7.448 1.00 59.25 87 TRP A C 1
ATOM 665 O O . TRP A 1 87 ? 12.330 6.940 7.290 1.00 59.25 87 TRP A O 1
ATOM 675 N N . GLU A 1 88 ? 14.159 8.077 7.949 1.00 59.28 88 GLU A N 1
ATOM 676 C CA . GLU A 1 88 ? 13.433 9.283 8.328 1.00 59.28 88 GLU A CA 1
ATOM 677 C C . GLU A 1 88 ? 12.726 9.950 7.132 1.00 59.28 88 GLU A C 1
ATOM 679 O O . GLU A 1 88 ? 11.685 10.584 7.304 1.00 59.28 88 GLU A O 1
ATOM 684 N N . ASP A 1 89 ? 13.213 9.714 5.912 1.00 63.22 89 ASP A N 1
ATOM 685 C CA . ASP A 1 89 ? 12.657 10.262 4.674 1.00 63.22 89 ASP A CA 1
ATOM 686 C C . ASP A 1 89 ? 11.667 9.316 3.970 1.00 63.22 89 ASP A C 1
ATOM 688 O O . ASP A 1 89 ? 11.082 9.669 2.933 1.00 63.22 89 ASP A O 1
ATOM 692 N N . LEU A 1 90 ? 11.470 8.100 4.498 1.00 70.31 90 LEU A N 1
ATOM 693 C CA . LEU A 1 90 ? 10.548 7.126 3.922 1.00 70.31 90 LEU A CA 1
ATOM 694 C C . LEU A 1 90 ? 9.108 7.626 4.058 1.00 70.31 90 LEU A C 1
ATOM 696 O O . LEU A 1 90 ? 8.618 7.857 5.160 1.00 70.31 90 LEU A O 1
ATOM 700 N N . GLY A 1 91 ? 8.422 7.750 2.923 1.00 74.88 91 GLY A N 1
ATOM 701 C CA . GLY A 1 91 ? 6.990 8.024 2.887 1.00 74.88 91 GLY A CA 1
ATOM 702 C C . GLY A 1 91 ? 6.191 6.745 3.114 1.00 74.88 91 GLY A C 1
ATOM 703 O O . GLY A 1 91 ? 5.446 6.647 4.084 1.00 74.88 91 GLY A O 1
ATOM 704 N N . ALA A 1 92 ? 6.379 5.749 2.242 1.00 81.62 92 ALA A N 1
ATOM 705 C CA . ALA A 1 92 ? 5.666 4.478 2.322 1.00 81.62 92 ALA A CA 1
ATOM 706 C C . ALA A 1 92 ? 6.411 3.311 1.664 1.00 81.62 92 ALA A C 1
ATOM 708 O O . ALA A 1 92 ? 7.159 3.490 0.697 1.00 81.62 92 ALA A O 1
ATOM 709 N N . ILE A 1 93 ? 6.129 2.093 2.125 1.00 82.06 93 ILE A N 1
ATOM 710 C CA . ILE A 1 93 ? 6.429 0.861 1.387 1.00 82.06 93 ILE A CA 1
ATOM 711 C C . ILE A 1 93 ? 5.165 0.430 0.651 1.00 82.06 93 ILE A C 1
ATOM 713 O O . ILE A 1 93 ? 4.104 0.306 1.258 1.00 82.06 93 ILE A O 1
ATOM 717 N N . VAL A 1 94 ? 5.281 0.198 -0.656 1.00 87.31 94 VAL A N 1
ATOM 718 C CA . VAL A 1 94 ? 4.147 -0.145 -1.515 1.00 87.31 94 VAL A CA 1
ATOM 719 C C . VAL A 1 94 ? 4.188 -1.625 -1.857 1.00 87.31 94 VAL A C 1
ATOM 721 O O . VAL A 1 94 ? 5.166 -2.123 -2.426 1.00 87.31 94 VAL A O 1
ATOM 724 N N . PHE A 1 95 ? 3.090 -2.305 -1.570 1.00 88.94 95 PHE A N 1
ATOM 725 C CA . PHE A 1 95 ? 2.862 -3.703 -1.873 1.00 88.94 95 PHE A CA 1
ATOM 726 C C . PHE A 1 95 ? 1.733 -3.859 -2.888 1.00 88.94 95 PHE A C 1
ATOM 728 O O . PHE A 1 95 ? 0.834 -3.025 -2.980 1.00 88.94 95 PHE A O 1
ATOM 735 N N . ALA A 1 96 ? 1.762 -4.964 -3.623 1.00 90.88 96 ALA A N 1
ATOM 736 C CA . ALA A 1 96 ? 0.673 -5.407 -4.474 1.00 90.88 96 ALA A CA 1
ATOM 737 C C . ALA A 1 96 ? 0.168 -6.772 -4.016 1.00 90.88 96 ALA A C 1
ATOM 739 O O . ALA A 1 96 ? 0.963 -7.645 -3.669 1.00 90.88 96 ALA A O 1
ATOM 740 N N . SER A 1 97 ? -1.144 -6.974 -4.080 1.00 92.19 97 SER A N 1
ATOM 741 C CA . SER A 1 97 ? -1.773 -8.270 -3.849 1.00 92.19 97 SER A CA 1
ATOM 742 C C . SER A 1 97 ? -2.736 -8.627 -4.976 1.00 92.19 97 SER A C 1
ATOM 744 O O . SER A 1 97 ? -3.288 -7.762 -5.660 1.00 92.19 97 SER A O 1
ATOM 746 N N . ARG A 1 98 ? -2.930 -9.932 -5.174 1.00 92.44 98 ARG A N 1
ATOM 747 C CA . ARG A 1 98 ? -3.972 -10.483 -6.051 1.00 92.44 98 ARG A CA 1
ATOM 748 C C . ARG A 1 98 ? -5.334 -10.568 -5.358 1.00 92.44 98 ARG A C 1
ATOM 750 O O . ARG A 1 98 ? -6.329 -10.771 -6.046 1.00 92.44 98 ARG A O 1
ATOM 757 N N . ALA A 1 99 ? -5.377 -10.415 -4.033 1.00 94.38 99 ALA A N 1
ATOM 758 C CA . ALA A 1 99 ? -6.617 -10.346 -3.273 1.00 94.38 99 ALA A CA 1
ATOM 759 C C . ALA A 1 99 ? -7.369 -9.040 -3.549 1.00 94.38 99 ALA A C 1
ATOM 761 O O . ALA A 1 99 ? -6.754 -7.990 -3.759 1.00 94.38 99 ALA A O 1
ATOM 762 N N . ASP A 1 100 ? -8.699 -9.110 -3.519 1.00 94.81 100 ASP A N 1
ATOM 763 C CA . ASP A 1 100 ? -9.570 -7.949 -3.688 1.00 94.81 100 ASP A CA 1
ATOM 764 C C . ASP A 1 100 ? -9.422 -6.950 -2.536 1.00 94.81 100 ASP A C 1
ATOM 766 O O . ASP A 1 100 ? -9.190 -7.330 -1.385 1.00 94.81 100 ASP A O 1
ATOM 770 N N . LYS A 1 101 ? -9.633 -5.664 -2.848 1.00 94.56 101 LYS A N 1
ATOM 771 C CA . LYS A 1 101 ? -9.474 -4.542 -1.910 1.00 94.56 101 LYS A CA 1
ATOM 772 C C . LYS A 1 101 ? -10.226 -4.781 -0.599 1.00 94.56 101 LYS A C 1
ATOM 774 O O . LYS A 1 101 ? -9.659 -4.602 0.473 1.00 94.56 101 LYS A O 1
ATOM 779 N N . THR A 1 102 ? -11.478 -5.231 -0.682 1.00 94.06 102 THR A N 1
ATOM 780 C CA . THR A 1 102 ? -12.335 -5.489 0.486 1.00 94.06 102 THR A CA 1
ATOM 781 C C . THR A 1 102 ? -11.752 -6.554 1.412 1.00 94.06 102 THR A C 1
ATOM 783 O O . THR A 1 102 ? -11.718 -6.348 2.618 1.00 94.06 102 THR A O 1
ATOM 786 N N . ILE A 1 103 ? -11.217 -7.649 0.862 1.00 96.06 103 ILE A N 1
ATOM 787 C CA . ILE A 1 103 ? -10.612 -8.733 1.654 1.00 96.06 103 ILE A CA 1
ATOM 788 C C . ILE A 1 103 ? -9.383 -8.218 2.409 1.00 96.06 103 ILE A C 1
ATOM 790 O O . ILE A 1 103 ? -9.164 -8.566 3.569 1.00 96.06 103 ILE A O 1
ATOM 794 N N . VAL A 1 104 ? -8.580 -7.380 1.752 1.00 96.31 104 VAL A N 1
ATOM 795 C CA . VAL A 1 104 ? -7.388 -6.779 2.357 1.00 96.31 104 VAL A CA 1
ATOM 796 C C . VAL A 1 104 ? -7.772 -5.818 3.487 1.00 96.31 104 VAL A C 1
ATOM 798 O O . VAL A 1 104 ? -7.188 -5.892 4.566 1.00 96.31 104 VAL A O 1
ATOM 801 N N . VAL A 1 105 ? -8.776 -4.958 3.281 1.00 94.44 105 VAL A N 1
ATOM 802 C CA . VAL A 1 105 ? -9.280 -4.035 4.316 1.00 94.44 105 VAL A CA 1
ATOM 803 C C . VAL A 1 105 ? -9.834 -4.801 5.520 1.00 94.44 105 VAL A C 1
ATOM 805 O O . VAL A 1 105 ? -9.445 -4.520 6.650 1.00 94.44 105 VAL A O 1
ATOM 808 N N . GLU A 1 106 ? -10.671 -5.818 5.295 1.00 93.62 106 GLU A N 1
ATOM 809 C CA . GLU A 1 106 ? -11.238 -6.657 6.362 1.00 93.62 106 GLU A CA 1
ATOM 810 C C . GLU A 1 106 ? -10.172 -7.414 7.163 1.00 93.62 106 GLU A C 1
ATOM 812 O O . GLU A 1 106 ? -10.349 -7.687 8.355 1.00 93.62 106 GLU A O 1
ATOM 817 N N . TRP A 1 107 ? -9.069 -7.797 6.515 1.00 95.38 107 TRP A N 1
ATOM 818 C CA . TRP A 1 107 ? -7.933 -8.391 7.207 1.00 95.38 107 TRP A CA 1
ATOM 819 C C . TRP A 1 107 ? -7.284 -7.373 8.142 1.00 95.38 107 TRP A C 1
ATOM 821 O O . TRP A 1 107 ? -7.139 -7.642 9.333 1.00 95.38 107 TRP A O 1
ATOM 831 N N . TYR A 1 108 ? -6.982 -6.177 7.637 1.00 93.69 108 TYR A N 1
ATOM 832 C CA . TYR A 1 108 ? -6.383 -5.130 8.453 1.00 93.69 108 TYR A CA 1
ATOM 833 C C . TYR A 1 108 ? -7.277 -4.690 9.611 1.00 93.69 108 TYR A C 1
ATOM 835 O O . TYR A 1 108 ? -6.786 -4.598 10.727 1.00 93.69 108 TYR A O 1
ATOM 843 N N . ALA A 1 109 ? -8.581 -4.506 9.396 1.00 89.88 109 ALA A N 1
ATOM 844 C CA . ALA A 1 109 ? -9.525 -4.143 10.457 1.00 89.88 109 ALA A CA 1
ATOM 845 C C . ALA A 1 109 ? -9.549 -5.151 11.628 1.00 89.88 109 ALA A C 1
ATOM 847 O O . ALA A 1 109 ? -9.929 -4.808 12.744 1.00 89.88 109 ALA A O 1
ATOM 848 N N . ARG A 1 110 ? -9.137 -6.402 11.386 1.00 91.06 110 ARG A N 1
ATOM 849 C CA . ARG A 1 110 ? -9.033 -7.454 12.405 1.00 91.06 110 ARG A CA 1
ATOM 850 C C . ARG A 1 110 ? -7.687 -7.460 13.121 1.00 91.06 110 ARG A C 1
ATOM 852 O O . ARG A 1 110 ? -7.647 -7.699 14.323 1.00 91.06 110 ARG A O 1
ATOM 859 N N . GLU A 1 111 ? -6.607 -7.224 12.382 1.00 91.00 111 GLU A N 1
ATOM 860 C CA . GLU A 1 111 ? -5.238 -7.212 12.914 1.00 91.00 111 GLU A CA 1
ATOM 861 C C . GLU A 1 111 ? -4.884 -5.887 13.609 1.00 91.00 111 GLU A C 1
ATOM 863 O O . GLU A 1 111 ? -3.919 -5.819 14.368 1.00 91.00 111 GLU A O 1
ATOM 868 N N . LEU A 1 112 ? -5.669 -4.833 13.372 1.00 86.50 112 LEU A N 1
ATOM 869 C CA . LEU A 1 11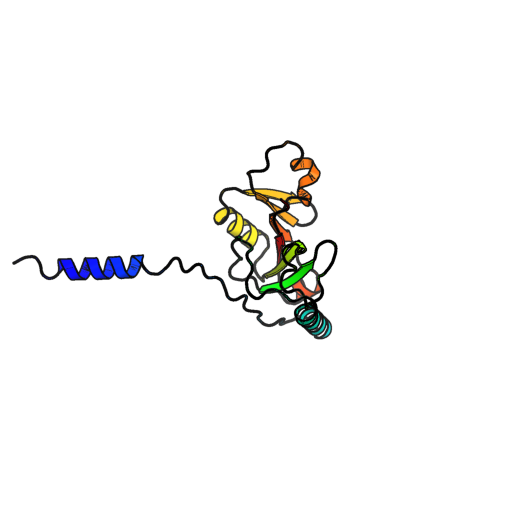2 ? -5.424 -3.472 13.835 1.00 86.50 112 LEU A CA 1
ATOM 870 C C . LEU A 1 112 ? -6.561 -2.967 14.749 1.00 86.50 112 LEU A C 1
ATOM 872 O O . LEU A 1 112 ? -7.394 -2.171 14.317 1.00 86.50 112 LEU A O 1
ATOM 876 N N . PRO A 1 113 ? -6.609 -3.397 16.026 1.00 71.88 113 PRO A N 1
ATOM 877 C CA . PRO A 1 113 ? -7.742 -3.144 16.927 1.00 71.88 113 PRO A CA 1
ATOM 878 C C . PRO A 1 113 ? -7.952 -1.671 17.339 1.00 71.88 113 PRO A C 1
ATOM 880 O O . PRO A 1 113 ? -8.996 -1.350 17.901 1.00 71.88 113 PRO A O 1
ATOM 883 N N . GLU A 1 114 ? -7.004 -0.774 17.057 1.00 82.94 114 GLU A N 1
ATOM 884 C CA . GLU A 1 114 ? -7.040 0.656 17.418 1.00 82.94 114 GLU A CA 1
ATOM 885 C C . GLU A 1 114 ? -6.877 1.557 16.184 1.00 82.94 114 GLU A C 1
ATOM 887 O O . GLU A 1 114 ? -5.984 2.403 16.109 1.00 82.94 114 GLU A O 1
ATOM 892 N N . TYR A 1 115 ? -7.695 1.322 15.155 1.00 84.25 115 TYR A N 1
ATOM 893 C CA . TYR A 1 115 ? -7.642 2.070 13.899 1.00 84.25 115 TYR A CA 1
ATOM 894 C C . TYR A 1 115 ? -9.031 2.522 13.450 1.00 84.25 115 TYR A C 1
ATOM 896 O O . TYR A 1 115 ? -10.040 1.853 13.664 1.00 84.25 115 TYR A O 1
ATOM 904 N N . LEU A 1 116 ? -9.061 3.686 12.812 1.00 86.44 116 LEU A N 1
ATOM 905 C CA . LEU A 1 116 ? -10.212 4.282 12.160 1.00 86.44 116 LEU A CA 1
ATOM 906 C C . LEU A 1 116 ? -10.126 4.003 10.663 1.00 86.44 116 LEU A C 1
ATOM 908 O O . LEU A 1 116 ? -9.112 4.290 10.024 1.00 86.44 116 LEU A O 1
ATOM 912 N N . GLU A 1 117 ? -11.207 3.463 10.114 1.00 89.25 117 GLU A N 1
ATOM 913 C CA . GLU A 1 117 ? -11.373 3.263 8.680 1.00 89.25 117 GLU A CA 1
ATOM 914 C C . GLU A 1 117 ? -12.046 4.487 8.054 1.00 89.25 117 GLU A C 1
ATOM 916 O O . GLU A 1 117 ? -13.092 4.947 8.517 1.00 89.25 117 GLU A O 1
ATOM 921 N N . TYR A 1 118 ? -11.452 5.004 6.981 1.00 87.75 118 TYR A N 1
ATOM 922 C CA . TYR A 1 118 ? -12.008 6.094 6.192 1.00 87.75 118 TYR A CA 1
ATOM 923 C C . TYR A 1 118 ? -11.948 5.766 4.699 1.00 87.75 118 TYR A C 1
ATOM 925 O O . TYR A 1 118 ? -10.871 5.570 4.133 1.00 87.75 118 TYR A O 1
ATOM 933 N N . GLU A 1 119 ? -13.103 5.757 4.033 1.00 90.38 119 GLU A N 1
ATOM 934 C CA . GLU A 1 119 ? -13.175 5.602 2.579 1.00 90.38 119 GLU A CA 1
ATOM 935 C C . GLU A 1 119 ? -13.068 6.972 1.897 1.00 90.38 119 GLU A C 1
ATOM 937 O O . GLU A 1 119 ? -13.955 7.820 2.013 1.00 90.38 119 GLU A O 1
ATOM 942 N N . GLY A 1 120 ? -11.971 7.183 1.172 1.00 81.19 120 GLY A N 1
ATOM 943 C CA . GLY A 1 120 ? -11.731 8.378 0.372 1.00 81.19 120 GLY A CA 1
ATOM 944 C C . GLY A 1 120 ? -11.777 8.102 -1.128 1.00 81.19 120 GLY A C 1
ATOM 945 O O . GLY A 1 120 ? -11.914 6.975 -1.594 1.00 81.19 120 GLY A O 1
ATOM 946 N N . THR A 1 121 ? -11.590 9.154 -1.921 1.00 77.75 121 THR A N 1
ATOM 947 C CA . THR A 1 121 ? -11.585 9.069 -3.392 1.00 77.75 121 THR A CA 1
ATOM 948 C C . THR A 1 121 ? -10.435 8.233 -3.957 1.00 77.75 121 THR A C 1
ATOM 950 O O . THR A 1 121 ? -10.569 7.671 -5.039 1.00 77.75 121 THR A O 1
ATOM 953 N N . ALA A 1 122 ? -9.312 8.148 -3.239 1.00 67.81 122 ALA A N 1
ATOM 954 C CA . ALA A 1 122 ? -8.132 7.391 -3.653 1.00 67.81 122 ALA A CA 1
ATOM 955 C C . ALA A 1 122 ? -8.140 5.924 -3.178 1.00 67.81 122 ALA A C 1
ATOM 957 O O . ALA A 1 122 ? -7.330 5.132 -3.653 1.00 67.81 122 ALA A O 1
ATOM 958 N N . GLY A 1 123 ? -9.036 5.548 -2.258 1.00 87.62 123 GLY A N 1
ATOM 959 C CA . GLY A 1 123 ? -9.075 4.225 -1.639 1.00 87.62 123 GLY A CA 1
ATOM 960 C C . GLY A 1 123 ? -9.460 4.270 -0.161 1.00 87.62 123 GLY A C 1
ATOM 961 O O . GLY A 1 123 ? -9.927 5.293 0.341 1.00 87.62 123 GLY A O 1
ATOM 962 N N . THR A 1 124 ? -9.248 3.153 0.530 1.00 92.81 124 THR A N 1
ATOM 963 C CA . THR A 1 124 ? -9.507 3.024 1.970 1.00 92.81 124 THR A CA 1
ATOM 964 C C . THR A 1 124 ? -8.260 3.415 2.748 1.00 92.81 124 THR A C 1
ATOM 966 O O . THR A 1 124 ? -7.165 2.948 2.441 1.00 92.81 124 THR A O 1
ATOM 969 N N . MET A 1 125 ? -8.417 4.256 3.760 1.00 90.62 125 MET A N 1
ATOM 970 C CA . MET A 1 125 ? -7.355 4.689 4.664 1.00 90.62 125 MET A CA 1
ATOM 971 C C . MET A 1 125 ? -7.613 4.135 6.060 1.00 90.62 125 MET A C 1
ATOM 973 O O . MET A 1 125 ? -8.731 4.214 6.562 1.00 90.62 125 MET A O 1
ATOM 977 N N . LEU A 1 126 ? -6.568 3.591 6.677 1.00 89.81 126 LEU A N 1
ATOM 978 C CA . LEU A 1 126 ? -6.574 3.123 8.057 1.00 89.81 126 LEU A CA 1
ATOM 979 C C . LEU A 1 126 ? -5.642 4.018 8.870 1.00 89.81 126 LEU A C 1
ATOM 981 O O . LEU A 1 126 ? -4.440 4.115 8.596 1.00 89.81 126 LEU A O 1
ATOM 985 N N . ILE A 1 127 ? -6.228 4.695 9.849 1.00 85.69 127 ILE A N 1
ATOM 986 C CA . ILE A 1 127 ? -5.602 5.755 10.638 1.00 85.69 127 ILE A CA 1
ATOM 987 C C . ILE A 1 127 ? -5.579 5.304 12.095 1.00 85.69 127 ILE A C 1
ATOM 989 O O . ILE A 1 127 ? -6.621 4.917 12.614 1.00 85.69 127 ILE A O 1
ATOM 993 N N . LYS A 1 128 ? -4.430 5.347 12.776 1.00 80.38 128 LYS A N 1
ATOM 994 C CA . LYS A 1 128 ? -4.359 4.976 14.199 1.00 80.38 128 LYS A CA 1
ATOM 995 C C . LYS A 1 128 ? -5.341 5.823 15.024 1.00 80.38 128 LYS A C 1
ATOM 997 O O . LYS A 1 128 ? -5.405 7.038 14.858 1.00 80.38 128 LYS A O 1
ATOM 1002 N N . SER A 1 129 ? -6.109 5.203 15.918 1.00 68.94 129 SER A N 1
ATOM 1003 C CA . SER A 1 129 ? -7.223 5.856 16.622 1.00 68.94 129 SER A CA 1
ATOM 1004 C C . SER A 1 129 ? -6.808 6.860 17.704 1.00 68.94 129 SER A C 1
ATOM 1006 O O . SER A 1 129 ? -7.661 7.582 18.205 1.00 68.94 129 SER A O 1
ATOM 1008 N N . GLU A 1 130 ? -5.523 6.938 18.061 1.00 69.88 130 GLU A N 1
ATOM 1009 C CA . GLU A 1 130 ? -4.985 7.873 19.070 1.00 69.88 130 GLU A CA 1
ATOM 1010 C C . GLU A 1 130 ? -4.921 9.343 18.597 1.00 69.88 130 GLU A C 1
ATOM 1012 O O . GLU A 1 130 ? -4.377 10.197 19.296 1.00 69.88 130 GLU A O 1
ATOM 1017 N N . ILE A 1 131 ? -5.452 9.675 17.414 1.00 66.19 131 ILE A N 1
ATOM 1018 C CA . ILE A 1 131 ? -5.463 11.056 16.921 1.00 66.19 131 ILE A CA 1
ATOM 1019 C C . ILE A 1 131 ? -6.564 11.855 17.628 1.00 66.19 131 ILE A C 1
ATOM 1021 O O . ILE A 1 131 ? -7.699 11.982 17.160 1.00 66.19 131 ILE A O 1
ATOM 1025 N N . ASP A 1 132 ? -6.190 12.455 18.754 1.00 56.03 132 ASP A N 1
ATOM 1026 C CA . ASP A 1 132 ? -6.975 13.467 19.449 1.00 56.03 132 ASP A CA 1
ATOM 1027 C C . ASP A 1 132 ? -7.074 14.728 18.572 1.00 56.03 132 ASP A C 1
ATOM 1029 O O . ASP A 1 132 ? -6.166 15.555 18.614 1.00 56.03 132 ASP A O 1
ATOM 1033 N N . ASN A 1 133 ? -8.121 14.889 17.741 1.00 59.34 133 ASN A N 1
ATOM 1034 C CA . ASN A 1 133 ? -8.714 16.193 17.352 1.00 59.34 133 ASN A CA 1
ATOM 1035 C C . ASN A 1 133 ? -9.686 16.128 16.159 1.00 59.34 133 ASN A C 1
ATOM 1037 O O . ASN A 1 133 ? -9.422 15.491 15.154 1.00 59.34 133 ASN A O 1
ATOM 1041 N N . PHE A 1 134 ? -10.703 16.997 16.164 1.00 5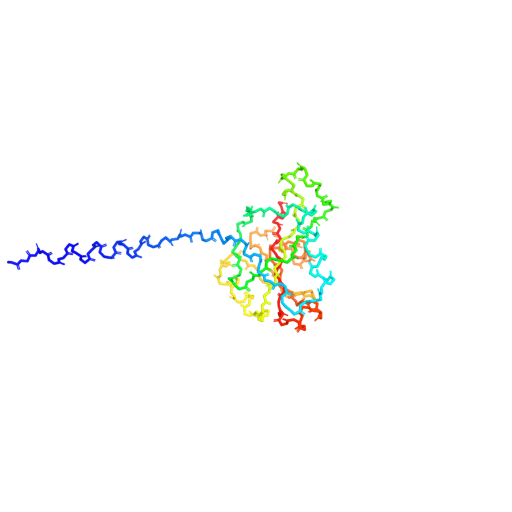3.47 134 PHE A N 1
ATOM 1042 C CA . PHE A 1 134 ? -11.626 17.278 15.043 1.00 53.47 134 PHE A CA 1
ATOM 1043 C C . PHE A 1 134 ? -10.957 17.597 13.678 1.00 53.47 134 PHE A C 1
ATOM 1045 O O . PHE A 1 134 ? -11.604 17.551 12.636 1.00 53.47 134 PHE A O 1
ATOM 1052 N N . LEU A 1 135 ? -9.665 17.947 13.649 1.00 62.34 135 LEU A N 1
ATOM 1053 C CA . LEU A 1 135 ? -8.962 18.325 12.418 1.00 62.34 135 LEU A CA 1
ATOM 1054 C C . LEU A 1 135 ? -8.577 17.133 11.532 1.00 62.34 135 LEU A C 1
ATOM 1056 O O . LEU A 1 135 ? -8.406 17.331 10.328 1.00 62.34 135 LEU A O 1
ATOM 1060 N N . TRP A 1 136 ? -8.473 15.916 12.077 1.00 68.50 136 TRP A N 1
ATOM 1061 C CA . TRP A 1 136 ? -8.082 14.758 11.270 1.00 68.50 136 TRP A CA 1
ATOM 1062 C C . TRP A 1 136 ? -9.166 14.380 10.255 1.00 68.50 136 TRP A C 1
ATOM 1064 O O . TRP A 1 136 ? -8.817 14.035 9.139 1.00 68.50 136 TRP A O 1
ATOM 1074 N N . GLU A 1 137 ? -10.462 14.542 10.551 1.00 71.06 137 GLU A N 1
ATOM 1075 C CA . GLU A 1 137 ? -11.536 14.259 9.577 1.00 71.06 137 GLU A CA 1
ATOM 1076 C C . GLU A 1 137 ? -11.465 15.168 8.341 1.00 71.06 137 GLU A C 1
ATOM 1078 O O . GLU A 1 137 ? -11.867 14.780 7.247 1.00 71.06 137 GLU A O 1
ATOM 1083 N N . ARG A 1 138 ? -10.944 16.393 8.491 1.00 75.06 138 ARG A N 1
ATOM 1084 C CA . ARG A 1 138 ? -10.722 17.317 7.368 1.00 75.06 138 ARG A CA 1
ATOM 1085 C C . ARG A 1 138 ? -9.441 16.985 6.606 1.00 75.06 138 ARG A C 1
ATOM 1087 O O . ARG A 1 138 ? -9.376 17.162 5.393 1.00 75.06 138 ARG A O 1
ATOM 1094 N N . ASP A 1 139 ? -8.413 16.570 7.332 1.00 75.00 139 ASP A N 1
ATOM 1095 C CA . ASP A 1 139 ? -7.046 16.413 6.845 1.00 75.00 139 ASP A CA 1
ATOM 1096 C C . ASP A 1 139 ? -6.606 14.933 6.803 1.00 75.00 139 ASP A C 1
ATOM 1098 O O . ASP A 1 139 ? -5.411 14.650 6.805 1.00 75.00 139 ASP A O 1
ATOM 1102 N N . TYR A 1 140 ? -7.555 13.990 6.731 1.00 73.31 140 TYR A N 1
ATOM 1103 C CA . TYR A 1 140 ? -7.343 12.544 6.920 1.00 73.31 140 TYR A CA 1
ATOM 1104 C C . TYR A 1 140 ? -6.251 11.975 6.012 1.00 73.31 140 TYR A C 1
ATOM 1106 O O . TYR A 1 140 ? -5.491 11.106 6.423 1.00 73.31 140 TYR A O 1
ATOM 1114 N N . ALA A 1 141 ? -6.115 12.529 4.804 1.00 74.75 141 ALA A N 1
ATOM 1115 C CA . ALA A 1 141 ? -5.110 12.145 3.820 1.00 74.75 141 ALA A CA 1
ATOM 1116 C C . ALA A 1 141 ? -3.658 12.377 4.289 1.00 74.75 141 ALA A C 1
ATOM 1118 O O . ALA A 1 141 ? -2.732 11.887 3.651 1.00 74.75 141 ALA A O 1
ATOM 1119 N N . LYS A 1 142 ? -3.444 13.129 5.376 1.00 75.25 142 LYS A N 1
ATOM 1120 C CA . LYS A 1 142 ? -2.124 13.376 5.980 1.00 75.25 142 LYS A CA 1
ATOM 1121 C C . LYS A 1 142 ? -1.751 12.369 7.063 1.00 75.25 142 LYS A C 1
ATOM 1123 O O . LYS A 1 142 ? -0.592 12.338 7.454 1.00 75.25 142 LYS A O 1
ATOM 1128 N N . TYR A 1 143 ? -2.715 11.592 7.547 1.00 76.06 143 TYR A N 1
ATOM 1129 C CA . TYR A 1 143 ? -2.553 10.711 8.697 1.00 76.06 143 TYR A CA 1
ATOM 1130 C C . TYR A 1 143 ? -2.665 9.199 8.418 1.00 76.06 143 TYR A C 1
ATOM 1132 O O . TYR A 1 143 ? -2.681 8.452 9.397 1.00 76.06 143 TYR A O 1
ATOM 1140 N N . PRO A 1 144 ? -2.782 8.680 7.172 1.00 83.25 144 PRO A N 1
ATOM 1141 C CA . PRO A 1 144 ? -2.956 7.245 7.003 1.00 83.25 144 PRO A CA 1
ATOM 1142 C C . PRO A 1 144 ? -1.682 6.522 7.423 1.00 83.25 144 PRO A C 1
ATOM 1144 O O . PRO A 1 144 ? -0.597 6.844 6.953 1.00 83.25 144 PRO A O 1
ATOM 1147 N N . ASN A 1 145 ? -1.820 5.497 8.258 1.00 86.50 145 ASN A N 1
ATOM 1148 C CA . ASN A 1 145 ? -0.755 4.526 8.493 1.00 86.50 145 ASN A CA 1
ATOM 1149 C C . ASN A 1 145 ? -0.771 3.463 7.398 1.00 86.50 145 ASN A C 1
ATOM 1151 O O . ASN A 1 145 ? 0.279 2.991 6.974 1.00 86.50 145 ASN A O 1
ATOM 1155 N N . ILE A 1 146 ? -1.964 3.120 6.906 1.00 90.12 146 ILE A N 1
ATOM 1156 C CA . ILE A 1 146 ? -2.139 2.187 5.797 1.00 90.12 146 ILE A CA 1
ATOM 1157 C C . ILE A 1 146 ? -3.120 2.775 4.794 1.00 90.12 146 ILE A C 1
ATOM 1159 O O . ILE A 1 146 ? -4.204 3.223 5.167 1.00 90.12 146 ILE A O 1
ATOM 1163 N N . THR A 1 147 ? -2.751 2.739 3.519 1.00 92.25 147 THR A N 1
ATOM 1164 C CA . THR A 1 147 ? -3.650 3.073 2.412 1.00 92.25 147 THR A CA 1
ATOM 1165 C C . THR A 1 147 ? -3.858 1.834 1.555 1.00 92.25 147 THR A C 1
ATOM 1167 O O . THR A 1 147 ? -2.895 1.228 1.093 1.00 92.25 147 THR A O 1
ATOM 1170 N N . VAL A 1 148 ? -5.110 1.456 1.313 1.00 95.06 148 VAL A N 1
ATOM 1171 C CA . VAL A 1 148 ? -5.483 0.336 0.448 1.00 95.06 148 VAL A CA 1
ATOM 1172 C C . VAL A 1 148 ? -6.210 0.883 -0.776 1.00 95.06 148 VAL A C 1
ATOM 1174 O O . VAL A 1 148 ? -7.298 1.454 -0.671 1.00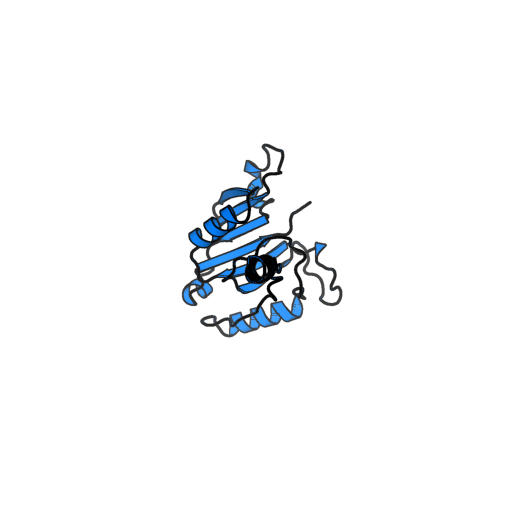 95.06 148 VAL A O 1
ATOM 1177 N N . THR A 1 149 ? -5.614 0.727 -1.954 1.00 94.94 149 THR A N 1
ATOM 1178 C CA . THR A 1 149 ? -6.095 1.340 -3.201 1.00 94.94 149 THR A CA 1
ATOM 1179 C C . THR A 1 149 ? -6.234 0.314 -4.320 1.00 94.94 149 THR A C 1
ATOM 1181 O O . THR A 1 149 ? -5.765 -0.824 -4.224 1.00 94.94 149 THR A O 1
ATOM 1184 N N . LEU A 1 150 ? -6.923 0.708 -5.393 1.00 93.31 150 LEU A N 1
ATOM 1185 C CA . LEU A 1 150 ? -6.936 -0.076 -6.622 1.00 93.31 150 LEU A CA 1
ATOM 1186 C C . LEU A 1 150 ? -5.629 0.153 -7.394 1.00 93.31 150 LEU A C 1
ATOM 1188 O O . LEU A 1 150 ? -5.139 1.284 -7.448 1.00 93.31 150 LEU A O 1
ATOM 1192 N N . PRO A 1 151 ? -5.070 -0.897 -8.009 1.00 90.25 151 PRO A N 1
ATOM 1193 C CA . PRO A 1 151 ? -3.850 -0.780 -8.778 1.00 90.25 151 PRO A CA 1
ATOM 1194 C C . PRO A 1 151 ? -4.104 -0.148 -10.151 1.00 90.25 151 PRO A C 1
ATOM 1196 O O . PRO A 1 151 ? -5.243 -0.020 -10.598 1.00 90.25 151 PRO A O 1
ATOM 1199 N N . SER A 1 152 ? -3.027 0.239 -10.838 1.00 89.19 152 SER A N 1
ATOM 1200 C CA . SER A 1 152 ? -3.111 0.713 -12.224 1.00 89.19 152 SER A CA 1
ATOM 1201 C C . SER A 1 152 ? -3.505 -0.408 -13.193 1.00 89.19 152 SER A C 1
ATOM 1203 O O . SER A 1 152 ? -3.310 -1.588 -12.895 1.00 89.19 152 SER A O 1
ATOM 1205 N N . ASP A 1 153 ? -3.981 -0.039 -14.386 1.00 90.75 153 ASP A N 1
ATOM 1206 C CA . ASP A 1 153 ? -4.439 -0.980 -15.422 1.00 90.75 153 ASP A CA 1
ATOM 1207 C C . ASP A 1 153 ? -3.417 -2.086 -15.730 1.00 90.75 153 ASP A C 1
ATOM 1209 O O . ASP A 1 153 ? -3.766 -3.259 -15.762 1.00 90.75 153 ASP A O 1
ATOM 1213 N N . GLU A 1 154 ? -2.128 -1.749 -15.840 1.00 86.94 154 GLU A N 1
ATOM 1214 C CA . GLU A 1 154 ? -1.072 -2.737 -16.111 1.00 86.94 154 GLU A CA 1
ATOM 1215 C C . GLU A 1 154 ? -0.968 -3.820 -15.016 1.00 86.94 154 GLU A C 1
ATOM 1217 O O . GLU A 1 154 ? -0.695 -4.987 -15.297 1.00 86.94 154 GLU A O 1
ATOM 1222 N N . PHE A 1 155 ? -1.218 -3.456 -13.757 1.00 89.62 155 PHE A N 1
ATOM 1223 C CA . PHE A 1 155 ? -1.245 -4.401 -12.642 1.00 89.62 155 PHE A CA 1
ATOM 1224 C C . PHE A 1 155 ? -2.565 -5.175 -12.582 1.00 89.62 155 PHE A C 1
ATOM 1226 O O . PHE A 1 155 ? -2.537 -6.377 -12.300 1.00 89.62 155 PHE A O 1
ATOM 1233 N N . LEU A 1 156 ? -3.693 -4.526 -12.899 1.00 90.38 156 LEU A N 1
ATOM 1234 C CA . LEU A 1 156 ? -4.997 -5.183 -13.039 1.00 90.38 156 LEU A CA 1
ATOM 1235 C C . LEU A 1 156 ? -4.959 -6.282 -14.106 1.00 90.38 156 LEU A C 1
ATOM 1237 O O . LEU A 1 156 ? -5.435 -7.392 -13.853 1.00 90.38 156 LEU A O 1
ATOM 1241 N N . ASP A 1 157 ? -4.340 -5.999 -15.252 1.00 90.62 157 ASP A N 1
ATOM 1242 C CA . ASP A 1 157 ? -4.162 -6.937 -16.364 1.00 90.62 157 ASP A CA 1
ATOM 1243 C C . ASP A 1 157 ? -3.255 -8.115 -15.982 1.00 90.62 157 ASP A C 1
ATOM 1245 O O . ASP A 1 157 ? -3.490 -9.257 -16.382 1.00 90.62 157 ASP A O 1
ATOM 1249 N N . ALA A 1 158 ? -2.253 -7.871 -15.132 1.00 88.00 158 ALA A N 1
ATOM 1250 C CA . ALA A 1 158 ? -1.387 -8.906 -14.568 1.00 88.00 158 ALA A CA 1
ATOM 1251 C C . ALA A 1 158 ? -2.040 -9.713 -13.419 1.00 88.00 158 ALA A C 1
ATOM 1253 O O . ALA A 1 158 ? -1.442 -10.663 -12.897 1.00 88.00 158 ALA A O 1
ATOM 1254 N N . GLY A 1 159 ? -3.275 -9.370 -13.036 1.00 90.44 159 GLY A N 1
ATOM 1255 C CA . GLY A 1 159 ? -4.066 -10.062 -12.017 1.00 90.44 159 GLY A CA 1
ATOM 1256 C C . GLY A 1 159 ? -3.845 -9.573 -10.585 1.00 90.44 159 GLY A C 1
ATOM 1257 O O . GLY A 1 159 ? -4.315 -10.223 -9.653 1.00 90.44 159 GLY A O 1
ATOM 1258 N N . TYR A 1 160 ? -3.145 -8.455 -10.391 1.00 90.94 160 TYR A N 1
ATOM 1259 C CA . TYR A 1 160 ? -3.079 -7.772 -9.101 1.00 90.94 160 TYR A CA 1
ATOM 1260 C C . TYR A 1 160 ? -4.326 -6.906 -8.936 1.00 90.94 160 TYR A C 1
ATOM 1262 O O . TYR A 1 160 ? -4.715 -6.185 -9.849 1.00 90.94 160 TYR A O 1
ATOM 1270 N N . ARG A 1 161 ? -4.977 -6.995 -7.780 1.00 93.81 161 ARG A N 1
ATOM 1271 C CA . ARG A 1 161 ? -6.278 -6.363 -7.515 1.00 93.81 161 ARG A CA 1
ATOM 1272 C C . ARG A 1 161 ? -6.207 -5.237 -6.498 1.00 93.81 161 ARG A C 1
ATOM 1274 O O . ARG A 1 161 ? -7.119 -4.417 -6.461 1.00 93.81 161 ARG A O 1
ATOM 1281 N N . THR A 1 162 ? -5.120 -5.172 -5.733 1.00 94.94 162 THR A N 1
ATOM 1282 C CA . THR A 1 162 ? -4.980 -4.225 -4.626 1.00 94.94 162 THR A CA 1
ATOM 1283 C C . THR A 1 162 ? -3.547 -3.733 -4.500 1.00 94.94 162 THR A C 1
ATOM 1285 O O . THR A 1 162 ? -2.607 -4.529 -4.588 1.00 94.94 162 THR A O 1
ATOM 1288 N N . PHE A 1 163 ? -3.390 -2.437 -4.244 1.00 94.12 163 PHE A N 1
ATOM 1289 C CA . PHE A 1 163 ? -2.170 -1.856 -3.696 1.00 94.12 163 PHE A CA 1
ATOM 1290 C C . PHE A 1 163 ? -2.341 -1.548 -2.212 1.00 94.12 163 PHE A C 1
ATOM 1292 O O . PHE A 1 163 ? -3.416 -1.152 -1.767 1.00 94.12 163 PHE A O 1
ATOM 1299 N N . ILE A 1 164 ? -1.264 -1.754 -1.459 1.00 93.62 164 ILE A N 1
ATOM 1300 C CA . ILE A 1 164 ? -1.188 -1.508 -0.021 1.00 93.62 164 ILE A CA 1
ATOM 1301 C C . ILE A 1 164 ? 0.022 -0.617 0.211 1.00 93.62 164 ILE A C 1
ATOM 1303 O O . ILE A 1 164 ? 1.145 -1.005 -0.100 1.00 93.62 164 ILE A O 1
ATOM 1307 N N . GLU A 1 165 ? -0.196 0.567 0.752 1.00 91.38 165 GLU A N 1
ATOM 1308 C CA . GLU A 1 165 ? 0.865 1.478 1.158 1.00 91.38 165 GLU A CA 1
ATOM 1309 C C . GLU A 1 165 ? 0.960 1.444 2.676 1.00 91.38 165 GLU A C 1
ATOM 1311 O O . GLU A 1 165 ? 0.024 1.847 3.362 1.00 91.38 165 GLU A O 1
ATOM 1316 N N . LEU A 1 166 ? 2.078 0.942 3.199 1.00 88.69 166 LEU A N 1
ATOM 1317 C CA . LEU A 1 166 ? 2.420 1.068 4.612 1.00 88.69 166 LEU A CA 1
ATOM 1318 C C . LEU A 1 166 ? 3.180 2.376 4.785 1.00 88.69 166 LEU A C 1
ATOM 1320 O O . LEU A 1 166 ? 4.363 2.463 4.445 1.00 88.69 166 LEU A O 1
ATOM 1324 N N . ASN A 1 167 ? 2.472 3.396 5.251 1.00 82.69 167 ASN A N 1
ATOM 1325 C CA . ASN A 1 167 ? 3.003 4.733 5.444 1.00 82.69 167 ASN A CA 1
ATOM 1326 C C . ASN A 1 167 ? 3.761 4.807 6.766 1.00 82.69 167 ASN A C 1
ATOM 1328 O O . ASN A 1 167 ? 3.347 4.240 7.783 1.00 82.69 167 ASN A O 1
ATOM 1332 N N . ARG A 1 168 ? 4.857 5.562 6.773 1.00 72.44 168 ARG A N 1
ATOM 1333 C CA . ARG A 1 168 ? 5.512 5.918 8.027 1.00 72.44 168 ARG A CA 1
ATOM 1334 C C . ARG A 1 168 ? 4.545 6.791 8.844 1.00 72.44 168 ARG A C 1
ATOM 1336 O O . ARG A 1 168 ? 4.018 7.757 8.291 1.00 72.44 168 ARG A O 1
ATOM 1343 N N . PRO A 1 169 ? 4.323 6.505 10.140 1.00 59.22 169 PRO A N 1
ATOM 1344 C CA . PRO A 1 169 ? 3.622 7.437 11.010 1.00 59.22 169 PRO A CA 1
ATOM 1345 C C . PRO A 1 169 ? 4.357 8.783 10.986 1.00 59.22 169 PRO A C 1
ATOM 1347 O O . PRO A 1 169 ? 5.548 8.843 11.295 1.00 59.22 169 PRO A O 1
ATOM 1350 N N . THR A 1 170 ? 3.680 9.853 10.579 1.00 56.88 170 THR A N 1
ATOM 1351 C CA . THR A 1 170 ? 4.173 11.210 10.822 1.00 56.88 170 THR A CA 1
ATOM 1352 C C . THR A 1 170 ? 4.016 11.478 12.312 1.00 56.88 170 THR A C 1
ATOM 1354 O O . THR A 1 170 ? 2.879 11.524 12.783 1.00 56.88 170 THR A O 1
ATOM 1357 N N . GLU A 1 171 ? 5.135 11.569 13.035 1.00 49.97 171 GLU A N 1
ATOM 1358 C CA . GLU A 1 171 ? 5.170 12.048 14.428 1.00 49.97 171 GLU A CA 1
ATOM 1359 C C . GLU A 1 171 ? 4.406 13.369 14.608 1.00 49.97 171 GLU A C 1
ATOM 1361 O O . GLU A 1 171 ? 4.459 14.227 13.691 1.00 49.97 171 GLU A O 1
#

Radius of gyration: 20.37 Å; chains: 1; bounding box: 38×66×59 Å

Foldseek 3Di:
DDPDPPVVVVVVVVVVVPPDPPPCLPQQPQDDPFQFDPVLRVVQVVQCVFQLPDRGDPLPADDDPQKHFRHWDFAPDRDGNVPNPCVVRTFWTKIWGLDALVVSVVVRCVVQVQWDWDQDPFAIFTFGNPPPDPCCVVVVVVGGQKGKGADDPSCVSSNTGIMIIRGDGDD

Secondary structure (DSSP, 8-state):
---SSHHHHHHHHHHHHTS--------------TTS-HHHHHHHHHHHHHTT--SS----SPPPTTEEEEEEEESS-PPPTT-TTGGGGEEEEEEEESS-HHHHHHHHHHH-TTEEEEEETTEEEEEETT--STTHHHHGGGS-SEEEEPPPHHHHHTT--EEEEEEPP--

pLDDT: mean 70.68, std 18.7, range [31.88, 96.31]

Sequence (171 aa):
MCSKYFSLLVIFAVCFFQLGIASAASAIEWVPLNGLSEALKLKMSHMRIARCIPEKSDIDLPIYPDATVISVSWGKVAPECLNRDGWEDLGAIVFASRADKTIVVEWYARELPEYLEYEGTAGTMLIKSEIDNFLWERDYAKYPNITVTLPSDEFLDAGYRTFIELNRPTE